Protein AF-A0AAW4B1G2-F1 (afdb_monomer_lite)

pLDDT: mean 79.38, std 6.42, range [59.59, 87.38]

Sequence (85 aa):
MMLPLLAALLFIVGLGKKLSVPNSWLFYYALSVVLLSWLFSMNPIFVLIPLFILSPCLIHYRHIKVIKMAYVGCLLLSFFVSWLV

Foldseek 3Di:
DCVLLVVLLVVLVVLCVVQVPDPVVSVVLNVLLVVQCVVLPVDSVLSVLLSVLCSVLSNCPVPDPPSVVSNVVSSVVSNVVSVVD

Structure (mmCIF, N/CA/C/O backbone):
data_AF-A0AAW4B1G2-F1
#
_entry.id   AF-A0AAW4B1G2-F1
#
loop_
_atom_site.group_PDB
_atom_site.id
_atom_site.type_symbol
_atom_site.label_atom_id
_atom_site.label_alt_id
_atom_site.label_comp_id
_atom_site.label_asym_id
_atom_site.label_entity_id
_atom_site.label_seq_id
_atom_site.pdbx_PDB_ins_code
_atom_site.Cartn_x
_atom_site.Cartn_y
_atom_site.Cartn_z
_atom_site.occupancy
_atom_site.B_iso_or_equiv
_atom_site.auth_seq_id
_atom_site.auth_comp_id
_atom_site.auth_asym_id
_atom_site.auth_atom_id
_atom_site.pdbx_PDB_model_num
ATOM 1 N N . MET A 1 1 ? 14.925 7.658 -10.524 1.00 59.59 1 MET A N 1
ATOM 2 C CA . MET A 1 1 ? 14.188 6.505 -9.953 1.00 59.59 1 MET A CA 1
ATOM 3 C C . MET A 1 1 ? 13.386 6.823 -8.682 1.00 59.59 1 MET A C 1
ATOM 5 O O . MET A 1 1 ? 12.473 6.074 -8.391 1.00 59.59 1 MET A O 1
ATOM 9 N N . MET A 1 2 ? 13.622 7.933 -7.961 1.00 68.44 2 MET A N 1
ATOM 10 C CA . MET A 1 2 ? 12.848 8.292 -6.746 1.00 68.44 2 MET A CA 1
ATOM 11 C C . MET A 1 2 ? 11.513 9.021 -7.001 1.00 68.44 2 MET A C 1
ATOM 13 O O . MET A 1 2 ? 10.682 9.132 -6.106 1.00 68.44 2 MET A O 1
ATOM 17 N N . LEU A 1 3 ? 11.292 9.513 -8.223 1.00 79.31 3 LEU A N 1
ATOM 18 C CA . LEU A 1 3 ? 10.104 10.281 -8.614 1.00 79.31 3 LEU A CA 1
ATOM 19 C C . LEU A 1 3 ? 8.753 9.541 -8.437 1.00 79.31 3 LEU A C 1
ATOM 21 O O . LEU A 1 3 ? 7.818 10.167 -7.942 1.00 79.31 3 LEU A O 1
ATOM 25 N N . PRO A 1 4 ? 8.626 8.232 -8.748 1.00 78.75 4 PRO A N 1
ATOM 26 C CA . PRO A 1 4 ? 7.379 7.487 -8.548 1.00 78.75 4 PRO A CA 1
ATOM 27 C C . PRO A 1 4 ? 7.037 7.335 -7.065 1.00 78.75 4 PRO A C 1
ATOM 29 O O . PRO A 1 4 ? 5.880 7.444 -6.677 1.00 78.75 4 PRO A O 1
ATOM 32 N N . LEU A 1 5 ? 8.054 7.132 -6.225 1.00 79.44 5 LEU A N 1
ATOM 33 C CA . LEU A 1 5 ? 7.896 6.980 -4.781 1.00 79.44 5 LEU A CA 1
ATOM 34 C C . LEU A 1 5 ? 7.509 8.310 -4.124 1.00 79.44 5 LEU A C 1
ATOM 36 O O . LEU A 1 5 ? 6.645 8.349 -3.252 1.00 79.44 5 LEU A O 1
ATOM 40 N N . LEU A 1 6 ? 8.073 9.420 -4.602 1.00 83.00 6 LEU A N 1
ATOM 41 C CA . LEU A 1 6 ? 7.692 10.754 -4.145 1.00 83.00 6 LEU A CA 1
ATOM 42 C C . LEU A 1 6 ? 6.252 11.109 -4.558 1.00 83.00 6 LEU A C 1
ATOM 44 O O . LEU A 1 6 ? 5.483 11.610 -3.739 1.00 83.00 6 LEU A O 1
ATOM 48 N N . ALA A 1 7 ? 5.861 10.786 -5.796 1.00 82.88 7 ALA A N 1
ATOM 49 C CA . ALA A 1 7 ? 4.489 10.956 -6.275 1.00 82.88 7 ALA A CA 1
ATOM 50 C C . ALA A 1 7 ? 3.494 10.092 -5.482 1.00 82.88 7 ALA A C 1
ATOM 52 O O . ALA A 1 7 ? 2.432 10.578 -5.091 1.00 82.88 7 ALA A O 1
ATOM 53 N N . ALA A 1 8 ? 3.864 8.846 -5.179 1.00 82.31 8 ALA A N 1
ATOM 54 C CA . ALA A 1 8 ? 3.095 7.952 -4.325 1.00 82.31 8 ALA A CA 1
ATOM 55 C C . ALA A 1 8 ? 2.877 8.548 -2.929 1.00 82.31 8 ALA A C 1
ATOM 57 O O . ALA A 1 8 ? 1.743 8.620 -2.465 1.00 82.31 8 ALA A O 1
ATOM 58 N N . LEU A 1 9 ? 3.932 9.043 -2.277 1.00 84.12 9 LEU A N 1
ATOM 59 C CA . LEU A 1 9 ? 3.828 9.667 -0.955 1.00 84.12 9 LEU A CA 1
ATOM 60 C C . LEU A 1 9 ? 2.940 10.917 -0.969 1.00 84.12 9 LEU A C 1
ATOM 62 O O . LEU A 1 9 ? 2.082 11.066 -0.097 1.00 84.12 9 LEU A O 1
ATOM 66 N N . LEU A 1 10 ? 3.084 11.783 -1.976 1.00 86.38 10 LEU A N 1
ATOM 67 C CA . LEU A 1 10 ? 2.217 12.954 -2.138 1.00 86.38 10 LEU A CA 1
ATOM 68 C C . LEU A 1 10 ? 0.751 12.551 -2.339 1.00 86.38 10 LEU A C 1
ATOM 70 O O . LEU A 1 10 ? -0.138 13.156 -1.734 1.00 86.38 10 LEU A O 1
ATOM 74 N N . PHE A 1 11 ? 0.499 11.505 -3.128 1.00 85.19 11 PHE A N 1
ATOM 75 C CA . PHE A 1 11 ? -0.843 10.967 -3.330 1.00 85.19 11 PHE A CA 1
ATOM 76 C C . PHE A 1 11 ? -1.441 10.432 -2.025 1.00 85.19 11 PHE A C 1
ATOM 78 O O . PHE A 1 11 ? -2.57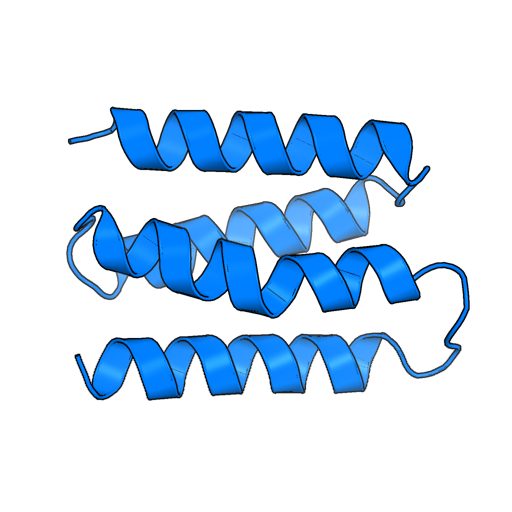8 10.763 -1.698 1.00 85.19 11 PHE A O 1
ATOM 85 N N . ILE A 1 12 ? -0.668 9.680 -1.237 1.00 84.62 12 ILE A N 1
ATOM 86 C CA . ILE A 1 12 ? -1.094 9.128 0.059 1.00 84.62 12 ILE A CA 1
ATOM 87 C C . ILE A 1 12 ? -1.467 10.244 1.029 1.00 84.62 12 ILE A C 1
ATOM 89 O O . ILE A 1 12 ? -2.523 10.194 1.659 1.00 84.62 12 ILE A O 1
ATOM 93 N N . VAL A 1 13 ? -0.630 11.278 1.124 1.00 84.81 13 VAL A N 1
ATOM 94 C CA . VAL A 1 13 ? -0.881 12.432 1.995 1.00 84.81 13 VAL A CA 1
ATOM 95 C C . VAL A 1 13 ? -2.121 13.205 1.537 1.00 84.81 13 VAL A C 1
ATOM 97 O O . VAL A 1 13 ? -2.955 13.575 2.368 1.00 84.81 13 VAL A O 1
ATOM 100 N N . GLY A 1 14 ? -2.278 13.422 0.228 1.00 84.94 14 GLY A N 1
ATOM 101 C CA . GLY A 1 14 ? -3.452 14.084 -0.344 1.00 84.94 14 GLY A CA 1
ATOM 102 C C . GLY A 1 14 ? -4.745 13.301 -0.100 1.00 84.94 14 GLY A C 1
ATOM 103 O O . GLY A 1 14 ? -5.735 13.867 0.372 1.00 84.94 14 GLY A O 1
ATOM 104 N N . LEU A 1 15 ? -4.719 11.989 -0.350 1.00 82.31 15 LEU A N 1
ATOM 105 C CA . LEU A 1 15 ? -5.842 11.081 -0.119 1.00 82.31 15 LEU A CA 1
ATOM 106 C C . LEU A 1 15 ? -6.205 11.026 1.372 1.00 82.31 15 LEU A C 1
ATOM 108 O O . LEU A 1 15 ? -7.374 11.149 1.732 1.00 82.31 15 LEU A O 1
ATOM 112 N N . GLY A 1 16 ? -5.199 10.924 2.242 1.00 81.88 16 GLY A N 1
ATOM 113 C CA . GLY A 1 16 ? -5.348 10.913 3.693 1.00 81.88 16 GLY A CA 1
ATOM 114 C C . GLY A 1 16 ? -6.018 12.158 4.254 1.00 81.88 16 GLY A C 1
ATOM 115 O O . GLY A 1 16 ? -6.969 12.045 5.031 1.00 81.88 16 GLY A O 1
ATOM 116 N N . LYS A 1 17 ? -5.570 13.342 3.812 1.00 82.75 17 LYS A N 1
ATOM 117 C CA . LYS A 1 17 ? -6.196 14.621 4.177 1.00 82.75 17 LYS A CA 1
ATOM 118 C C . LYS A 1 17 ? -7.642 14.695 3.697 1.00 82.75 17 LYS A C 1
ATOM 120 O O . LYS A 1 17 ? -8.512 15.089 4.469 1.00 82.75 17 LYS A O 1
ATOM 125 N N . LYS A 1 18 ? -7.914 14.280 2.454 1.00 83.88 18 LYS A N 1
ATOM 126 C CA . LYS A 1 18 ? -9.269 14.298 1.880 1.00 83.88 18 LYS A CA 1
ATOM 127 C C . LYS A 1 18 ? -10.228 13.351 2.608 1.00 83.88 18 LYS A C 1
ATOM 129 O O . LYS A 1 18 ? -11.403 13.668 2.758 1.00 83.88 18 LYS A O 1
ATOM 134 N N . LEU A 1 19 ? -9.731 12.203 3.062 1.00 78.12 19 LEU A N 1
ATOM 135 C CA . LEU A 1 19 ? -10.520 11.170 3.733 1.00 78.12 19 LEU A CA 1
ATOM 136 C C . LEU A 1 19 ? -10.547 11.311 5.263 1.00 78.12 19 LEU A C 1
ATOM 138 O O . LEU A 1 19 ? -11.181 10.491 5.927 1.00 78.12 19 LEU A O 1
ATOM 142 N N . SER A 1 20 ? -9.899 12.333 5.841 1.00 81.19 20 SER A N 1
ATOM 143 C CA . SER A 1 20 ? -9.765 12.518 7.299 1.00 81.19 20 SER A CA 1
ATOM 144 C C . SER A 1 20 ? -9.223 11.270 8.018 1.00 81.19 20 SER A C 1
ATOM 146 O O . SER A 1 20 ? -9.656 10.922 9.116 1.00 81.19 20 SER A O 1
ATOM 148 N N . VAL A 1 21 ? -8.294 10.562 7.371 1.00 78.94 21 VAL A N 1
ATOM 149 C CA . VAL A 1 21 ? -7.703 9.339 7.924 1.00 78.94 21 VAL A CA 1
ATOM 150 C C . VAL A 1 21 ? -6.742 9.723 9.054 1.00 78.94 21 VAL A C 1
ATOM 152 O O . VAL A 1 21 ? -5.943 10.645 8.880 1.00 78.94 21 VAL A O 1
ATOM 155 N N . PRO A 1 22 ? -6.771 9.034 10.207 1.00 82.62 22 PRO A N 1
ATOM 156 C CA . PRO A 1 22 ? -5.818 9.275 11.286 1.00 82.62 22 PRO A CA 1
ATOM 157 C C . PRO A 1 22 ? -4.364 9.131 10.818 1.00 82.62 22 PRO A C 1
ATOM 159 O O . PRO A 1 22 ? -4.010 8.186 10.110 1.00 82.62 22 PRO A O 1
ATOM 162 N N . ASN A 1 23 ? -3.500 10.039 11.281 1.00 82.75 23 ASN A N 1
ATOM 163 C CA . ASN A 1 23 ? -2.086 10.092 10.888 1.00 82.75 23 ASN A CA 1
ATOM 164 C C . ASN A 1 23 ? -1.334 8.773 11.124 1.00 82.75 23 ASN A C 1
ATOM 166 O O . ASN A 1 23 ? -0.434 8.443 10.359 1.00 82.75 23 ASN A O 1
ATOM 170 N N . SER A 1 24 ? -1.720 7.995 12.140 1.00 83.00 24 SER A N 1
ATOM 171 C CA . SER A 1 24 ? -1.145 6.671 12.399 1.00 83.00 24 SER A CA 1
ATOM 172 C C . SER A 1 24 ? -1.359 5.709 11.228 1.00 83.00 24 SER A C 1
ATOM 174 O O . SER A 1 24 ? -0.430 5.031 10.806 1.00 83.00 24 SER A O 1
ATOM 176 N N . TRP A 1 25 ? -2.555 5.696 10.642 1.00 80.56 25 TRP A N 1
ATOM 177 C CA . TRP A 1 25 ? -2.884 4.852 9.494 1.00 80.56 25 TRP A CA 1
ATOM 178 C C . TRP A 1 25 ? -2.198 5.310 8.214 1.00 80.56 25 TRP A C 1
ATOM 180 O O . TRP A 1 25 ? -1.722 4.476 7.447 1.00 80.56 25 TRP A O 1
ATOM 190 N N . LEU A 1 26 ? -2.078 6.624 8.014 1.00 82.50 26 LEU A N 1
ATOM 191 C CA . LEU A 1 26 ? -1.294 7.176 6.909 1.00 82.50 26 LEU A CA 1
ATOM 192 C C . LEU A 1 26 ? 0.182 6.800 7.011 1.00 82.50 26 LEU A C 1
ATOM 194 O O . LEU A 1 26 ? 0.798 6.465 6.001 1.00 82.50 26 LEU A O 1
ATOM 198 N N . PHE A 1 27 ? 0.731 6.803 8.226 1.00 85.19 27 PHE A N 1
ATOM 199 C CA . PHE A 1 27 ? 2.097 6.365 8.470 1.00 85.19 27 PHE A CA 1
ATOM 200 C C . PHE A 1 27 ? 2.281 4.879 8.139 1.00 85.19 27 PHE A C 1
ATOM 202 O O . PHE A 1 27 ? 3.183 4.545 7.375 1.00 85.19 27 PHE A O 1
ATOM 209 N N . TYR A 1 28 ? 1.401 3.994 8.627 1.00 84.06 28 TYR A N 1
ATOM 210 C CA . TYR A 1 28 ? 1.459 2.565 8.286 1.00 84.06 28 TYR A CA 1
ATOM 211 C C . TYR A 1 28 ? 1.346 2.321 6.780 1.00 84.06 28 TYR A C 1
ATOM 213 O O . TYR A 1 28 ? 2.069 1.485 6.236 1.00 84.06 28 TYR A O 1
ATOM 221 N N . TYR A 1 29 ? 0.486 3.079 6.102 1.00 83.75 29 TYR A N 1
ATOM 222 C CA . TYR A 1 29 ? 0.333 3.013 4.656 1.00 83.75 29 TYR A CA 1
ATOM 223 C C . TYR A 1 29 ? 1.614 3.408 3.921 1.00 83.75 29 TYR A C 1
ATOM 225 O O . TYR A 1 29 ? 2.116 2.650 3.091 1.00 83.75 29 TYR A O 1
ATOM 233 N N . ALA A 1 30 ? 2.167 4.579 4.244 1.00 85.75 30 ALA A N 1
ATOM 234 C CA . ALA A 1 30 ? 3.397 5.068 3.633 1.00 85.75 30 ALA A CA 1
ATOM 235 C C . ALA A 1 30 ? 4.564 4.101 3.880 1.00 85.75 30 ALA A C 1
ATOM 237 O O . ALA A 1 30 ? 5.287 3.762 2.945 1.00 85.75 30 ALA A O 1
ATOM 238 N N . LEU A 1 31 ? 4.693 3.590 5.109 1.00 87.38 31 LEU A N 1
ATOM 239 C CA . LEU A 1 31 ? 5.700 2.594 5.468 1.00 87.38 31 LEU A CA 1
ATOM 240 C C . LEU A 1 31 ? 5.554 1.317 4.627 1.00 87.38 31 LEU A C 1
ATOM 242 O O . LEU A 1 31 ? 6.547 0.796 4.129 1.00 87.38 31 LEU A O 1
ATOM 246 N N . SER A 1 32 ? 4.320 0.842 4.427 1.00 84.81 32 SER A N 1
ATOM 247 C CA . SER A 1 32 ? 4.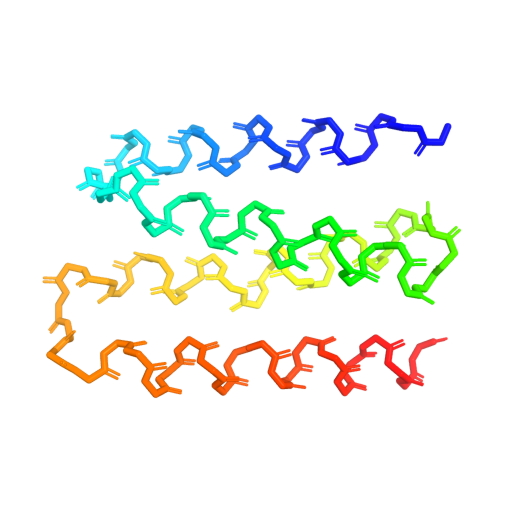037 -0.371 3.648 1.00 84.81 32 SER A CA 1
ATOM 248 C C . SER A 1 32 ? 4.440 -0.206 2.183 1.00 84.81 32 SER A C 1
ATOM 250 O O . 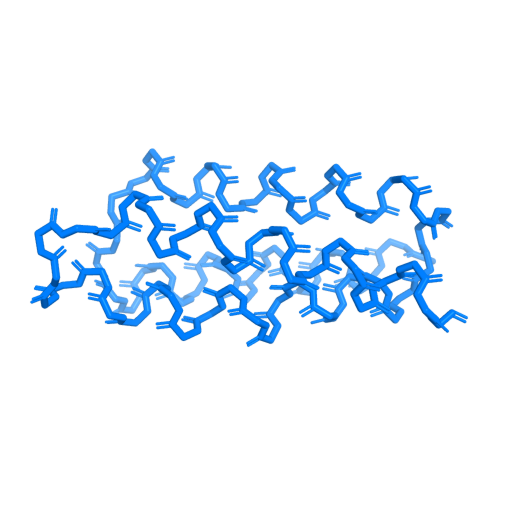SER A 1 32 ? 5.100 -1.081 1.630 1.00 84.81 32 SER A O 1
ATOM 252 N N . VAL A 1 33 ? 4.107 0.934 1.567 1.00 84.44 33 VAL A N 1
ATOM 253 C CA . VAL A 1 33 ? 4.492 1.235 0.178 1.00 84.44 33 VAL A CA 1
ATOM 254 C C . VAL A 1 33 ? 6.010 1.340 0.039 1.00 84.44 33 VAL A C 1
ATOM 256 O O . VAL A 1 33 ? 6.563 0.784 -0.908 1.00 84.44 33 VAL A O 1
ATOM 259 N N . VAL A 1 34 ? 6.698 1.995 0.980 1.00 85.38 34 VAL A N 1
ATOM 260 C CA . VAL A 1 34 ? 8.168 2.110 0.957 1.00 85.38 34 VAL A CA 1
ATOM 261 C C . VAL A 1 34 ? 8.836 0.743 1.115 1.00 85.38 34 VAL A C 1
ATOM 263 O O . VAL A 1 34 ? 9.751 0.436 0.356 1.00 85.38 34 VAL A O 1
ATOM 266 N N . LEU A 1 35 ? 8.360 -0.094 2.043 1.00 85.69 35 LEU A N 1
ATOM 267 C CA . LEU A 1 35 ? 8.888 -1.445 2.259 1.00 85.69 35 LEU A CA 1
ATOM 268 C C . LEU A 1 35 ? 8.687 -2.345 1.038 1.00 85.69 35 LEU A C 1
ATOM 270 O O . LEU A 1 35 ? 9.641 -2.987 0.606 1.00 85.69 35 LEU A O 1
ATOM 274 N N . LEU A 1 36 ? 7.483 -2.360 0.453 1.00 82.25 36 LEU A N 1
ATOM 275 C CA . LEU A 1 36 ? 7.216 -3.110 -0.779 1.00 82.25 36 LEU A CA 1
ATOM 276 C C . LEU A 1 36 ? 8.091 -2.609 -1.931 1.00 82.25 36 LEU A C 1
ATOM 278 O O . LEU A 1 36 ? 8.738 -3.403 -2.604 1.00 82.25 36 LEU A O 1
ATOM 282 N N . SER A 1 37 ? 8.176 -1.292 -2.114 1.00 82.50 37 SER A N 1
ATOM 283 C CA . SER A 1 37 ? 9.013 -0.707 -3.167 1.00 82.50 37 SER A CA 1
ATOM 284 C C . SER A 1 37 ? 10.485 -1.084 -2.990 1.00 82.50 37 SER A C 1
ATOM 286 O O . SER A 1 37 ? 11.163 -1.377 -3.970 1.00 82.50 37 SE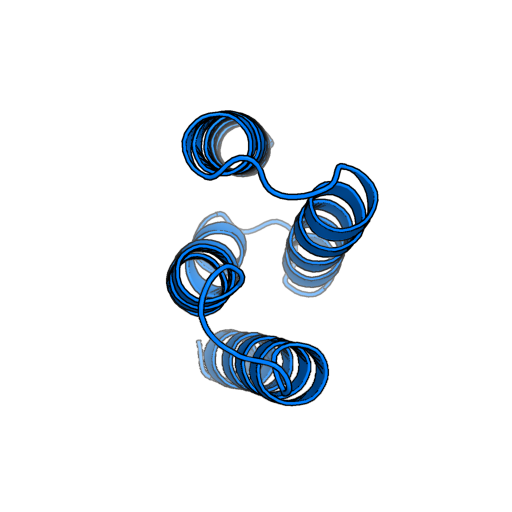R A O 1
ATOM 288 N N . TRP A 1 38 ? 10.977 -1.118 -1.748 1.00 84.31 38 TRP A N 1
ATOM 289 C CA . TRP A 1 38 ? 12.341 -1.545 -1.441 1.00 84.31 38 TRP A CA 1
ATOM 290 C C . TRP A 1 38 ? 12.565 -3.028 -1.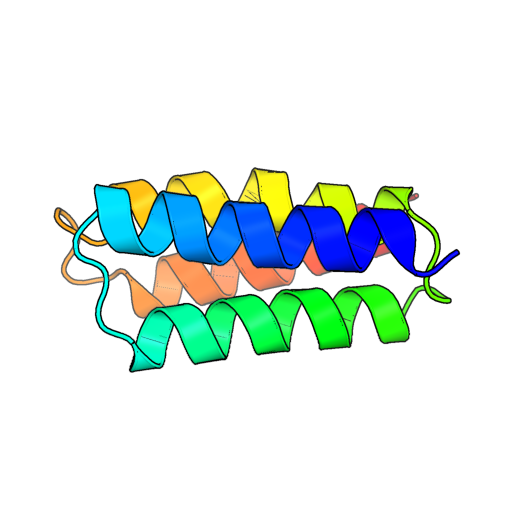755 1.00 84.31 38 TRP A C 1
ATOM 292 O O . TRP A 1 38 ? 13.576 -3.372 -2.365 1.00 84.31 38 TRP A O 1
ATOM 302 N N . LEU A 1 39 ? 11.623 -3.894 -1.371 1.00 83.56 39 LEU A N 1
ATOM 303 C CA . LEU A 1 39 ? 11.675 -5.340 -1.614 1.00 83.56 39 LEU A CA 1
ATOM 304 C C . LEU A 1 39 ? 11.799 -5.684 -3.104 1.00 83.56 39 LEU A C 1
ATOM 306 O O . LEU A 1 39 ? 12.561 -6.580 -3.454 1.00 83.56 39 LEU A O 1
ATOM 310 N N . PHE A 1 40 ? 11.119 -4.938 -3.977 1.00 80.25 40 PHE A N 1
ATOM 311 C CA . PHE A 1 40 ? 11.108 -5.169 -5.427 1.00 80.25 40 PHE A CA 1
ATOM 312 C C . PHE A 1 40 ? 12.006 -4.183 -6.207 1.00 80.25 40 PHE A C 1
ATOM 314 O O . PHE A 1 40 ? 11.669 -3.705 -7.293 1.00 80.25 40 PHE A O 1
ATOM 321 N N . SER A 1 41 ? 13.172 -3.854 -5.639 1.00 75.94 41 SER A N 1
ATOM 322 C CA . SER A 1 41 ? 14.248 -3.090 -6.301 1.00 75.94 41 SER A CA 1
ATOM 323 C C . SER A 1 41 ? 13.891 -1.663 -6.750 1.00 75.94 41 SER A C 1
ATOM 325 O O . SER A 1 41 ? 14.473 -1.150 -7.706 1.00 75.94 41 SER A O 1
ATOM 327 N N . MET A 1 42 ? 12.971 -0.983 -6.061 1.00 70.00 42 MET A N 1
ATOM 328 C CA . MET A 1 42 ? 12.587 0.416 -6.326 1.00 70.00 42 MET A CA 1
ATOM 329 C C . MET A 1 42 ? 12.105 0.673 -7.763 1.00 70.00 42 MET A C 1
ATOM 331 O O . MET A 1 42 ? 12.207 1.788 -8.286 1.00 70.00 42 MET A O 1
ATOM 335 N N . ASN A 1 43 ? 11.575 -0.358 -8.419 1.00 75.88 43 ASN A N 1
ATOM 336 C CA . ASN A 1 43 ? 11.061 -0.240 -9.771 1.00 75.88 43 ASN A CA 1
ATOM 337 C C . ASN A 1 43 ? 9.651 0.404 -9.715 1.00 75.88 43 ASN A C 1
ATOM 339 O O . ASN A 1 43 ? 8.819 -0.013 -8.904 1.00 75.88 43 ASN A O 1
ATOM 343 N N . PRO A 1 44 ? 9.362 1.456 -10.513 1.00 72.31 44 PRO A N 1
ATOM 344 C CA . PRO A 1 44 ? 8.119 2.243 -10.459 1.00 72.31 44 PRO A CA 1
ATOM 345 C C . PRO A 1 44 ? 6.824 1.428 -10.443 1.00 72.31 44 PRO A C 1
ATOM 347 O O . PRO A 1 44 ? 5.845 1.835 -9.819 1.00 72.31 44 PRO A O 1
ATOM 350 N N . ILE A 1 45 ? 6.818 0.283 -11.122 1.00 77.94 45 ILE A N 1
ATOM 351 C CA . ILE A 1 45 ? 5.654 -0.599 -11.238 1.00 77.94 45 ILE A CA 1
ATOM 352 C C . ILE A 1 45 ? 5.238 -1.122 -9.853 1.00 77.94 45 ILE A C 1
ATOM 354 O O . ILE A 1 45 ? 4.063 -1.055 -9.491 1.00 77.94 45 ILE A O 1
ATOM 358 N N . PHE A 1 46 ? 6.205 -1.522 -9.026 1.00 77.00 46 PHE A N 1
ATOM 359 C CA . PHE A 1 46 ? 5.955 -2.049 -7.680 1.00 77.00 46 PHE A CA 1
ATOM 360 C C . PHE A 1 46 ? 5.642 -0.971 -6.640 1.00 77.00 46 PHE A C 1
ATOM 362 O O . PHE A 1 46 ? 5.209 -1.291 -5.538 1.00 77.00 46 PHE A O 1
ATOM 369 N N . VAL A 1 47 ? 5.801 0.308 -6.989 1.00 77.69 47 VAL A N 1
ATOM 370 C CA . VAL A 1 47 ? 5.272 1.428 -6.197 1.00 77.69 47 VAL A CA 1
ATOM 371 C C . VAL A 1 47 ? 3.776 1.612 -6.482 1.00 77.69 47 VAL A C 1
ATOM 373 O O . VAL A 1 47 ? 2.994 1.894 -5.575 1.00 77.69 47 VAL A O 1
ATOM 376 N N . LEU A 1 48 ? 3.366 1.448 -7.745 1.00 78.94 48 LEU A N 1
ATOM 377 C CA . LEU A 1 48 ? 1.990 1.672 -8.198 1.00 78.94 48 LEU A CA 1
ATOM 378 C C . LEU A 1 48 ? 1.038 0.566 -7.729 1.00 78.94 48 LEU A C 1
ATOM 380 O O . LEU A 1 48 ? -0.059 0.875 -7.269 1.00 78.94 48 LEU A O 1
ATOM 384 N N . ILE A 1 49 ? 1.457 -0.700 -7.791 1.00 79.94 49 ILE A N 1
ATOM 385 C CA . ILE A 1 49 ? 0.652 -1.865 -7.375 1.00 79.94 49 ILE A CA 1
ATOM 386 C C . ILE A 1 49 ? 0.069 -1.707 -5.954 1.00 79.94 49 ILE A C 1
ATOM 388 O O . ILE A 1 49 ? -1.160 -1.698 -5.817 1.00 79.94 49 ILE A O 1
ATOM 392 N N . PRO A 1 50 ? 0.883 -1.517 -4.893 1.00 76.25 50 PRO A N 1
ATOM 393 C CA . PRO A 1 50 ? 0.358 -1.340 -3.544 1.00 76.25 50 PRO A CA 1
ATOM 394 C C . PRO A 1 50 ? -0.471 -0.059 -3.428 1.00 76.25 50 PRO A C 1
ATOM 396 O O . PRO A 1 50 ? -1.449 -0.034 -2.687 1.00 76.25 50 PRO A O 1
ATOM 399 N N . LEU A 1 51 ? -0.154 0.989 -4.196 1.00 81.62 51 LEU A N 1
ATOM 400 C CA . LEU A 1 51 ? -0.930 2.226 -4.195 1.00 81.62 51 LEU A CA 1
ATOM 401 C C . LEU A 1 51 ? -2.375 2.008 -4.667 1.00 81.62 51 LEU A C 1
ATOM 403 O O . LEU A 1 51 ? -3.307 2.510 -4.035 1.00 81.62 51 LEU A O 1
ATOM 407 N N . PHE A 1 52 ? -2.567 1.256 -5.753 1.00 82.50 52 PHE A N 1
ATOM 408 C CA . PHE A 1 52 ? -3.890 0.965 -6.311 1.00 82.50 52 PHE A CA 1
ATOM 409 C C . PHE A 1 52 ? -4.684 -0.025 -5.460 1.00 82.50 52 PHE A C 1
ATOM 411 O O . PHE A 1 52 ? -5.896 0.127 -5.333 1.00 82.50 52 PHE A O 1
ATOM 418 N N . ILE A 1 53 ? -4.018 -1.011 -4.859 1.00 81.94 53 ILE A N 1
ATOM 419 C CA . ILE A 1 53 ? -4.684 -2.050 -4.063 1.00 81.94 53 ILE A CA 1
ATOM 420 C C . ILE A 1 53 ? -5.040 -1.539 -2.661 1.00 81.94 53 ILE A C 1
ATOM 422 O O . ILE A 1 53 ? -6.115 -1.845 -2.144 1.00 81.94 53 ILE A O 1
ATOM 426 N N . LEU A 1 54 ? -4.173 -0.735 -2.035 1.00 77.25 54 LEU A N 1
ATOM 427 C CA . LEU A 1 54 ? -4.398 -0.243 -0.675 1.00 77.25 54 LEU A CA 1
ATOM 428 C C . LEU A 1 54 ? -5.262 1.039 -0.635 1.00 77.25 54 LEU A C 1
ATOM 430 O O . LEU A 1 54 ? -5.925 1.286 0.377 1.00 77.25 54 LEU A O 1
ATOM 434 N N . SER A 1 55 ? -5.329 1.849 -1.702 1.00 77.25 55 SER A N 1
ATOM 435 C CA . SER A 1 55 ? -6.166 3.073 -1.722 1.00 77.25 55 SER A CA 1
ATOM 436 C C . SER A 1 55 ? -7.667 2.820 -1.480 1.00 77.25 55 SER A C 1
ATOM 438 O O . SER A 1 55 ? -8.265 3.544 -0.681 1.00 77.25 55 SER A O 1
ATOM 440 N N . PRO A 1 56 ? -8.307 1.793 -2.078 1.00 76.50 56 PRO A N 1
ATOM 441 C CA . PRO A 1 56 ? -9.693 1.424 -1.774 1.00 76.50 56 PRO A CA 1
ATOM 442 C C . PRO A 1 56 ? -9.900 1.059 -0.300 1.00 76.50 56 PRO A C 1
ATOM 444 O O . PRO A 1 56 ? -10.922 1.421 0.292 1.00 76.50 56 PRO A O 1
ATOM 447 N N . CYS A 1 57 ? -8.899 0.397 0.292 1.00 75.00 57 CYS A N 1
ATOM 448 C CA . CYS A 1 57 ? -8.843 0.036 1.706 1.00 75.00 57 CYS A CA 1
ATOM 449 C C . CYS A 1 57 ? -8.857 1.306 2.601 1.00 75.00 57 CYS A C 1
ATOM 451 O O . CYS A 1 57 ? -9.558 1.338 3.610 1.00 75.00 57 CYS A O 1
ATOM 453 N N . LEU A 1 58 ? -8.183 2.397 2.204 1.00 71.81 58 LEU A N 1
ATOM 454 C CA . LEU A 1 58 ? -8.249 3.702 2.893 1.00 71.81 58 LEU A CA 1
ATOM 455 C C . LEU A 1 58 ? -9.611 4.398 2.755 1.00 71.81 58 LEU A C 1
ATOM 457 O O . LEU A 1 58 ? -10.100 4.979 3.721 1.00 71.81 58 LEU A O 1
ATOM 461 N N . ILE A 1 59 ? -10.243 4.337 1.581 1.00 72.56 59 ILE A N 1
ATOM 462 C CA . ILE A 1 59 ? -11.563 4.956 1.345 1.00 72.56 59 ILE A CA 1
ATOM 463 C C . ILE A 1 59 ? -12.632 4.302 2.232 1.00 72.56 59 ILE A C 1
ATOM 465 O O . ILE A 1 59 ? -13.484 4.985 2.802 1.00 72.56 59 ILE A O 1
ATOM 469 N N . HIS A 1 60 ? -12.546 2.984 2.417 1.00 71.62 60 HIS A N 1
ATOM 470 C CA . HIS A 1 60 ? -13.479 2.228 3.253 1.00 71.62 60 HIS A CA 1
ATOM 471 C C . HIS A 1 60 ? -13.172 2.303 4.757 1.00 71.62 60 HIS A C 1
ATOM 473 O O . HIS A 1 60 ? -13.987 1.843 5.562 1.00 71.62 60 HIS A O 1
ATOM 479 N N . TYR A 1 61 ? -12.061 2.937 5.160 1.00 67.62 61 TYR A N 1
ATOM 480 C CA . TYR A 1 61 ? -11.685 3.129 6.568 1.00 67.62 61 TYR A CA 1
ATOM 481 C C . TYR A 1 61 ? -12.804 3.764 7.394 1.00 67.62 61 TYR A C 1
ATOM 483 O O . TYR A 1 61 ? -13.048 3.366 8.531 1.00 67.62 61 TYR A O 1
ATOM 491 N N . ARG A 1 62 ? -13.542 4.709 6.804 1.00 63.41 62 ARG A N 1
ATOM 492 C CA . ARG A 1 62 ? -14.626 5.418 7.492 1.00 63.41 62 ARG A CA 1
ATOM 493 C C . ARG A 1 62 ? -15.853 4.542 7.778 1.00 63.41 62 ARG A C 1
ATOM 495 O O . ARG A 1 62 ? -16.653 4.897 8.638 1.00 63.41 62 ARG A O 1
ATOM 502 N N . HIS A 1 63 ? -16.005 3.417 7.081 1.00 63.72 63 HIS A N 1
ATOM 503 C CA . HIS A 1 63 ? -17.246 2.639 7.070 1.00 63.72 63 HIS A CA 1
ATOM 504 C C . HIS A 1 63 ? -17.131 1.248 7.709 1.00 63.72 63 HIS A C 1
ATOM 506 O O . HIS A 1 63 ? -18.158 0.617 7.952 1.00 63.72 63 HIS A O 1
ATOM 512 N N . ILE A 1 64 ? -15.924 0.750 8.011 1.00 61.91 64 ILE A N 1
ATOM 513 C CA . ILE A 1 64 ? -15.727 -0.663 8.372 1.00 61.91 64 ILE A CA 1
ATOM 514 C C . ILE A 1 64 ? -15.004 -0.815 9.718 1.00 61.91 64 ILE A C 1
ATOM 516 O O . ILE A 1 64 ? -13.846 -0.441 9.871 1.00 61.91 64 ILE A O 1
ATOM 520 N N . LYS A 1 65 ? -15.657 -1.470 10.691 1.00 60.78 65 LYS A N 1
ATOM 521 C CA . LYS A 1 65 ? -15.056 -1.831 11.997 1.00 60.78 65 LYS A CA 1
ATOM 522 C C . LYS A 1 65 ? -13.926 -2.875 11.891 1.00 60.78 65 LYS A C 1
ATOM 524 O O . LYS A 1 65 ? -13.102 -2.978 12.792 1.00 60.78 65 LYS A O 1
ATOM 529 N N . VAL A 1 66 ? -13.859 -3.626 10.788 1.00 66.50 66 VAL A N 1
ATOM 530 C CA . VAL A 1 66 ? -12.899 -4.727 10.531 1.00 66.50 66 VAL A CA 1
ATOM 531 C C . VAL A 1 66 ? -11.704 -4.294 9.657 1.00 66.50 66 VAL A C 1
ATOM 533 O O . VAL A 1 66 ? -11.003 -5.117 9.071 1.00 66.50 66 VAL A O 1
ATOM 536 N N . ILE A 1 67 ? -11.447 -2.988 9.556 1.00 72.94 67 ILE A N 1
ATOM 537 C CA . ILE A 1 67 ? -10.512 -2.410 8.580 1.00 72.94 67 ILE A CA 1
ATOM 538 C C . ILE A 1 67 ? -9.075 -2.951 8.679 1.00 72.94 67 ILE A C 1
ATOM 540 O O . ILE A 1 67 ? -8.377 -3.033 7.675 1.00 72.94 67 ILE A O 1
ATOM 544 N N . LYS A 1 68 ? -8.647 -3.394 9.869 1.00 73.62 68 LYS A N 1
ATOM 545 C CA . LYS A 1 68 ? -7.326 -4.006 10.089 1.00 73.62 68 LYS A CA 1
ATOM 546 C C . LYS A 1 68 ? -7.138 -5.294 9.286 1.00 73.62 68 LYS A C 1
ATOM 548 O O . LYS A 1 68 ? -6.100 -5.452 8.656 1.00 73.62 68 LYS A O 1
ATOM 553 N N . MET A 1 69 ? -8.137 -6.180 9.259 1.00 76.88 69 MET A N 1
ATOM 554 C CA . MET A 1 69 ? -8.044 -7.433 8.497 1.00 76.88 69 MET A CA 1
ATOM 555 C C . MET A 1 69 ? -8.087 -7.175 6.992 1.00 76.88 69 MET A C 1
ATOM 557 O O . MET A 1 69 ? -7.307 -7.761 6.248 1.00 76.88 69 MET A O 1
ATOM 561 N N . ALA A 1 70 ? -8.948 -6.252 6.552 1.00 79.00 70 ALA A N 1
ATOM 562 C CA . ALA A 1 70 ? -9.017 -5.851 5.149 1.00 79.00 70 ALA A CA 1
ATOM 563 C C . ALA A 1 70 ? -7.689 -5.240 4.675 1.00 79.00 70 ALA A C 1
ATOM 565 O O . ALA A 1 70 ? -7.196 -5.595 3.610 1.00 79.00 70 ALA A O 1
ATOM 566 N N . TYR A 1 71 ? -7.071 -4.389 5.498 1.00 82.12 71 TYR A N 1
ATOM 567 C CA . TYR A 1 71 ? -5.772 -3.787 5.207 1.00 82.12 71 TYR A CA 1
ATOM 568 C C . TYR A 1 71 ? -4.660 -4.834 5.078 1.00 82.12 71 TYR A C 1
ATOM 570 O O . TYR A 1 71 ? -3.900 -4.800 4.114 1.00 82.12 71 TYR A O 1
ATOM 578 N N . VAL A 1 72 ? -4.590 -5.797 6.005 1.00 83.56 72 VAL A N 1
ATOM 579 C CA . VAL A 1 72 ? -3.621 -6.904 5.926 1.00 83.56 72 VAL A CA 1
ATOM 580 C C . VAL A 1 72 ? -3.852 -7.743 4.665 1.00 83.56 72 VAL A C 1
ATOM 582 O O . VAL A 1 72 ? -2.891 -8.069 3.973 1.00 83.56 72 VAL A O 1
ATOM 585 N N . GLY A 1 73 ? -5.110 -8.024 4.313 1.00 84.38 73 GLY A N 1
ATOM 586 C CA . GLY A 1 73 ? -5.462 -8.701 3.062 1.00 84.38 73 GLY A CA 1
ATOM 587 C C . GLY A 1 73 ? -5.026 -7.919 1.816 1.00 84.38 73 GLY A C 1
ATOM 588 O O . GLY A 1 73 ? -4.380 -8.486 0.940 1.00 84.38 73 GLY A O 1
ATOM 589 N N . CYS A 1 74 ? -5.301 -6.610 1.766 1.00 84.31 74 CYS A N 1
ATOM 590 C CA . CYS A 1 74 ? -4.840 -5.703 0.706 1.00 84.31 74 CYS A CA 1
ATOM 591 C C . CYS A 1 74 ? -3.299 -5.719 0.585 1.00 84.31 74 CYS A C 1
ATOM 593 O O . CYS A 1 74 ? -2.754 -5.711 -0.520 1.00 84.31 74 CYS A O 1
ATOM 595 N N . LEU A 1 75 ? -2.581 -5.772 1.711 1.00 83.75 75 LEU A N 1
ATOM 596 C CA . LEU A 1 75 ? -1.116 -5.780 1.744 1.00 83.75 75 LEU A CA 1
ATOM 597 C C . LEU A 1 75 ? -0.542 -7.111 1.233 1.00 83.75 75 LEU A C 1
ATOM 599 O O . LEU A 1 75 ? 0.360 -7.103 0.397 1.00 83.75 75 LEU A O 1
ATOM 603 N N . LEU A 1 76 ? -1.116 -8.241 1.658 1.00 86.44 76 LEU A N 1
ATOM 604 C CA . LEU A 1 76 ? -0.763 -9.569 1.144 1.00 86.44 76 LEU A CA 1
ATOM 605 C C . LEU A 1 76 ? -1.051 -9.690 -0.355 1.00 86.44 76 LEU A C 1
ATOM 607 O O . LEU A 1 76 ? -0.207 -10.188 -1.095 1.00 86.44 76 LEU A O 1
ATOM 611 N N . LEU A 1 77 ? -2.198 -9.185 -0.819 1.00 86.00 77 LEU A N 1
ATOM 612 C CA . LEU A 1 77 ? -2.533 -9.154 -2.242 1.00 86.00 77 LEU A CA 1
ATOM 613 C C . LEU A 1 77 ? -1.506 -8.330 -3.030 1.00 86.00 77 LEU A C 1
ATOM 615 O O . LEU A 1 77 ? -1.024 -8.775 -4.065 1.00 86.00 77 LEU A O 1
ATOM 619 N N . SER A 1 78 ? -1.125 -7.158 -2.513 1.00 84.88 78 SER A N 1
ATOM 620 C CA . SER A 1 78 ? -0.110 -6.300 -3.138 1.00 84.88 78 SER A CA 1
ATOM 621 C C . SER A 1 78 ? 1.241 -7.002 -3.251 1.00 84.88 78 SER A C 1
ATOM 623 O O . SER A 1 78 ? 1.921 -6.858 -4.266 1.00 84.88 78 SER A O 1
ATOM 625 N N . PHE A 1 79 ? 1.613 -7.786 -2.238 1.00 84.56 79 PHE A N 1
ATOM 626 C CA . PHE A 1 79 ? 2.826 -8.597 -2.256 1.00 84.56 79 PHE A CA 1
ATOM 627 C C . PHE A 1 79 ? 2.744 -9.719 -3.296 1.00 84.56 79 PHE A C 1
ATOM 629 O O . PHE A 1 79 ? 3.653 -9.852 -4.108 1.00 84.56 79 PHE A O 1
ATOM 636 N N . PHE A 1 80 ? 1.641 -10.472 -3.332 1.00 85.44 80 PHE A N 1
ATOM 637 C CA . PHE A 1 80 ? 1.428 -11.539 -4.316 1.00 85.44 80 PHE A CA 1
ATOM 638 C C . PHE A 1 80 ? 1.447 -11.026 -5.758 1.00 85.44 80 PHE A C 1
ATOM 640 O O . PHE A 1 80 ? 2.089 -11.630 -6.611 1.00 85.44 80 PHE A O 1
ATOM 647 N N . VAL A 1 81 ? 0.770 -9.907 -6.031 1.00 83.88 81 VAL A N 1
ATOM 648 C CA . VAL A 1 81 ? 0.754 -9.299 -7.370 1.00 83.88 81 VAL A CA 1
ATOM 649 C C . VAL A 1 81 ? 2.148 -8.809 -7.753 1.00 83.88 81 VAL A C 1
ATOM 651 O O . VAL A 1 81 ? 2.578 -9.042 -8.874 1.00 83.88 81 VAL A O 1
ATOM 654 N N . SER A 1 82 ? 2.875 -8.192 -6.819 1.00 82.38 82 SER A N 1
ATOM 655 C CA . SER A 1 82 ? 4.260 -7.763 -7.054 1.00 82.38 82 SER A CA 1
ATOM 656 C C . SER A 1 82 ? 5.228 -8.935 -7.240 1.00 82.38 82 SER A C 1
ATOM 658 O O . SER A 1 82 ? 6.241 -8.776 -7.893 1.00 82.38 82 SER A O 1
ATOM 660 N N . TRP A 1 83 ? 4.935 -10.110 -6.684 1.00 81.06 83 TRP A N 1
ATOM 661 C CA . TRP A 1 83 ? 5.743 -11.316 -6.887 1.00 81.06 83 TRP A CA 1
ATOM 662 C C . TRP A 1 83 ? 5.492 -1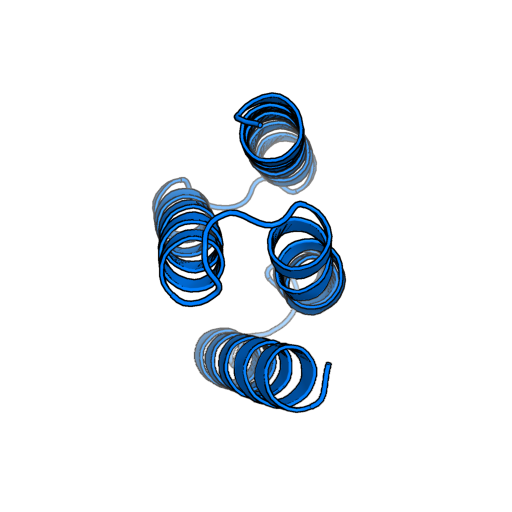1.990 -8.244 1.00 81.06 83 TRP A C 1
ATOM 664 O O . TRP A 1 83 ? 6.361 -12.676 -8.773 1.00 81.06 83 TRP A O 1
ATOM 674 N N . LEU A 1 84 ? 4.281 -11.841 -8.785 1.00 81.25 84 LEU A N 1
ATOM 675 C CA . LEU A 1 84 ? 3.868 -12.420 -10.067 1.00 81.25 84 LEU A CA 1
ATOM 676 C C . LEU A 1 84 ? 4.391 -11.649 -11.289 1.00 81.25 84 LEU A C 1
ATOM 678 O O . LEU A 1 84 ? 4.425 -12.221 -12.377 1.00 81.25 84 LEU A O 1
ATOM 682 N N . VAL A 1 85 ? 4.726 -10.370 -11.111 1.00 73.12 85 VAL A N 1
ATOM 683 C CA . VAL A 1 85 ? 5.219 -9.445 -12.147 1.00 73.12 85 VAL A CA 1
ATOM 684 C C . VAL A 1 85 ? 6.737 -9.375 -12.100 1.00 73.12 85 VAL A C 1
ATOM 686 O O . VAL A 1 85 ? 7.349 -9.435 -13.188 1.00 73.12 85 VAL A O 1
#

Organism: Vibrio anguillarum (NCBI:txid55601)

Radius of gyration: 12.18 Å; chains: 1; bounding box: 32×27×24 Å

Secondary structure (DSSP, 8-state):
--HHHHHHHHHHHHHHHHTT--HHHHHHHHHHHHHHHHHTTT-HHHHHHHHHHHHHHHHGGGT-TTHHHHHHHHHHHHHHHHHH-